Protein AF-A0A365Z905-F1 (afdb_monomer_lite)

Foldseek 3Di:
DDPVLQVLLVVLVVVLVVVPWDWDFDDDPVDGQWIKTWDDDDQKIKIWIGGDDFKIKIFIGHNNHTPDIDIDGSSVRSVVSVVD

Radius of gyration: 12.59 Å; chains: 1; bounding box: 29×27×32 Å

Sequence (84 aa):
MTGQEHARHTAALSRLVLSGWRGTPVGDPTEPAALVYVHERGGVSDAVVVQGCDEAVATREVLGRTVRAVDGPAAEVVHEVLSW

Secondary structure (DSSP, 8-state):
--HHHHHHHHHHHHHHHHTT-EEEEEE-SSSEEEEEEEEEETTEEEEEEEETTTEEEEEEEETTEEEEEEEEEHHHHHHHHHT-

pLDDT: mean 93.26, std 5.57, range [70.5, 98.44]

Structure (mmCIF, N/CA/C/O backbone):
data_AF-A0A365Z905-F1
#
_entry.id   AF-A0A365Z905-F1
#
loop_
_atom_site.group_PDB
_atom_site.id
_atom_site.type_symbol
_atom_site.label_atom_id
_atom_site.label_alt_id
_atom_site.label_comp_id
_atom_site.label_asym_id
_atom_site.label_entity_id
_atom_site.label_seq_id
_atom_site.pdbx_PDB_ins_code
_atom_site.Cartn_x
_atom_site.Cartn_y
_atom_site.Cartn_z
_atom_site.occupancy
_atom_site.B_iso_or_equiv
_atom_site.auth_seq_id
_atom_site.auth_comp_id
_atom_site.auth_asym_id
_atom_site.auth_atom_id
_atom_site.pdbx_PDB_model_num
ATOM 1 N N . MET A 1 1 ? 17.244 -6.825 -11.017 1.00 70.50 1 MET A N 1
ATOM 2 C CA . MET A 1 1 ? 15.908 -7.433 -11.078 1.00 70.50 1 MET A CA 1
ATOM 3 C C . MET A 1 1 ? 15.786 -8.269 -12.348 1.00 70.50 1 MET A C 1
ATOM 5 O O . MET A 1 1 ? 16.031 -7.746 -13.431 1.00 70.50 1 MET A O 1
ATOM 9 N N . THR 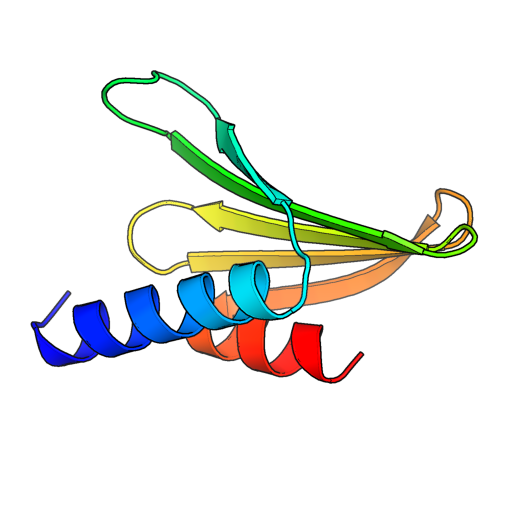A 1 2 ? 15.487 -9.559 -12.231 1.00 85.12 2 THR A N 1
ATOM 10 C CA . THR A 1 2 ? 15.201 -10.465 -13.354 1.00 85.12 2 THR A CA 1
ATOM 11 C C . THR A 1 2 ? 13.803 -10.200 -13.926 1.00 85.12 2 THR A C 1
ATOM 13 O O . THR A 1 2 ? 12.978 -9.539 -13.296 1.00 85.12 2 THR A O 1
ATOM 16 N N . GLY A 1 3 ? 13.493 -10.738 -15.112 1.00 84.56 3 GLY A N 1
ATOM 17 C CA . GLY A 1 3 ? 12.147 -10.608 -15.691 1.00 84.56 3 GLY A CA 1
ATOM 18 C C . GLY A 1 3 ? 11.042 -11.209 -14.808 1.00 84.56 3 GLY A C 1
ATOM 19 O O . GLY A 1 3 ? 9.940 -10.670 -14.739 1.00 84.56 3 GLY A O 1
ATOM 20 N N . GLN A 1 4 ? 11.350 -12.284 -14.077 1.00 86.56 4 GLN A N 1
ATOM 21 C CA . GLN A 1 4 ? 10.421 -12.914 -13.136 1.00 86.56 4 GLN A CA 1
ATOM 22 C C . GLN A 1 4 ? 10.208 -12.063 -11.878 1.00 86.56 4 GLN A C 1
ATOM 24 O O . GLN A 1 4 ? 9.075 -11.930 -11.415 1.00 86.56 4 GLN A O 1
ATOM 29 N N . GLU A 1 5 ? 11.274 -11.465 -11.342 1.00 85.38 5 GLU A N 1
ATOM 30 C CA . GLU A 1 5 ? 11.182 -10.539 -10.208 1.00 85.38 5 GLU A CA 1
ATOM 31 C C . GLU A 1 5 ? 10.363 -9.299 -10.582 1.00 85.38 5 GLU A C 1
ATOM 33 O O . GLU A 1 5 ? 9.459 -8.924 -9.840 1.00 85.38 5 GLU A O 1
ATOM 38 N N . HIS A 1 6 ? 10.575 -8.746 -11.781 1.00 86.50 6 HIS A N 1
ATOM 39 C CA . HIS A 1 6 ? 9.795 -7.611 -12.277 1.00 86.50 6 HIS A CA 1
ATOM 40 C C . HIS A 1 6 ? 8.302 -7.950 -12.369 1.00 86.50 6 HIS A C 1
ATOM 42 O O . HIS A 1 6 ? 7.462 -7.201 -11.880 1.00 86.50 6 HIS A O 1
ATOM 48 N N . ALA A 1 7 ? 7.951 -9.111 -12.933 1.00 88.81 7 ALA A N 1
ATOM 49 C CA . ALA A 1 7 ? 6.558 -9.545 -13.014 1.00 88.81 7 ALA A CA 1
ATOM 50 C C . ALA A 1 7 ? 5.922 -9.740 -11.625 1.00 88.81 7 ALA A C 1
ATOM 52 O O . ALA A 1 7 ? 4.774 -9.341 -11.414 1.00 88.81 7 ALA A O 1
ATOM 53 N N . ARG A 1 8 ? 6.663 -10.319 -10.666 1.00 89.19 8 ARG A N 1
ATOM 54 C CA . ARG A 1 8 ? 6.202 -10.487 -9.276 1.00 89.19 8 ARG A CA 1
ATOM 55 C C . ARG A 1 8 ? 5.958 -9.131 -8.612 1.00 89.19 8 ARG A C 1
ATOM 57 O O . ARG A 1 8 ? 4.915 -8.954 -7.985 1.00 89.19 8 ARG A O 1
ATOM 64 N N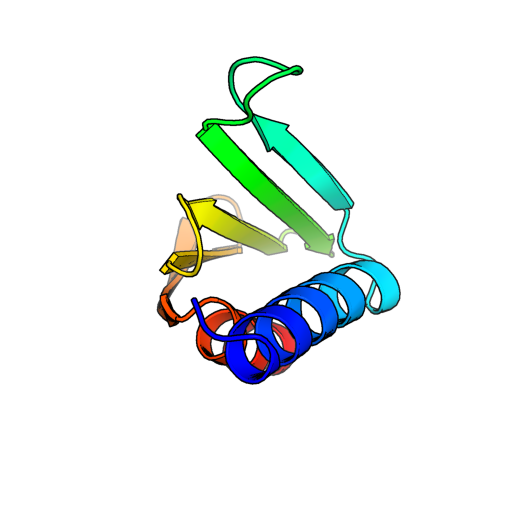 . HIS A 1 9 ? 6.877 -8.187 -8.799 1.00 90.25 9 HIS A N 1
ATOM 65 C CA . HIS A 1 9 ? 6.779 -6.826 -8.288 1.00 90.25 9 HIS A CA 1
ATOM 66 C C . HIS A 1 9 ? 5.549 -6.098 -8.852 1.00 90.25 9 HIS A C 1
ATOM 68 O O . HIS A 1 9 ? 4.663 -5.690 -8.100 1.00 90.25 9 HIS A O 1
ATOM 74 N N . THR A 1 10 ? 5.414 -6.020 -10.180 1.00 91.56 10 THR A N 1
ATOM 75 C CA . THR A 1 10 ? 4.268 -5.363 -10.832 1.00 91.56 10 THR A CA 1
ATOM 76 C C . THR A 1 10 ? 2.936 -6.002 -10.434 1.00 91.56 10 THR A C 1
ATOM 78 O O . THR A 1 10 ? 1.953 -5.292 -10.204 1.00 91.56 10 THR A O 1
ATOM 81 N N . ALA A 1 11 ? 2.884 -7.333 -10.311 1.00 93.75 11 ALA A N 1
ATOM 82 C CA . ALA A 1 11 ? 1.684 -8.039 -9.874 1.00 93.75 11 ALA A CA 1
ATOM 83 C C . ALA A 1 11 ? 1.301 -7.695 -8.427 1.00 93.75 11 ALA A C 1
ATOM 85 O O . ALA A 1 11 ? 0.115 -7.527 -8.139 1.00 93.75 11 ALA A O 1
ATOM 86 N N . ALA A 1 12 ? 2.278 -7.561 -7.525 1.00 94.38 12 ALA A N 1
ATOM 87 C CA . ALA A 1 12 ? 2.030 -7.136 -6.152 1.00 94.38 12 ALA A CA 1
ATOM 88 C C . ALA A 1 12 ? 1.442 -5.718 -6.108 1.00 94.38 12 ALA A C 1
ATOM 90 O O . ALA A 1 12 ? 0.357 -5.524 -5.562 1.00 94.38 12 ALA A O 1
ATOM 91 N N . LEU A 1 13 ? 2.077 -4.746 -6.768 1.00 94.06 13 LEU A N 1
ATOM 92 C CA . LEU A 1 13 ? 1.577 -3.366 -6.796 1.00 94.06 13 LEU A CA 1
ATOM 93 C C . LEU A 1 13 ? 0.182 -3.263 -7.427 1.00 94.06 13 LEU A C 1
ATOM 95 O O . LEU A 1 13 ? -0.691 -2.560 -6.918 1.00 94.06 13 LEU A O 1
ATOM 99 N N . SER A 1 14 ? -0.074 -4.036 -8.484 1.00 95.50 14 SER A N 1
ATOM 100 C CA . SER A 1 14 ? -1.398 -4.102 -9.114 1.00 95.50 14 SER A CA 1
ATOM 101 C C . SER A 1 14 ? -2.476 -4.600 -8.147 1.00 95.50 14 SER A C 1
ATOM 103 O O . SER A 1 14 ? -3.604 -4.114 -8.187 1.00 95.50 14 SER A O 1
ATOM 105 N N . ARG A 1 15 ? -2.151 -5.537 -7.242 1.00 96.50 15 ARG A N 1
ATOM 106 C CA . ARG A 1 15 ? -3.101 -6.020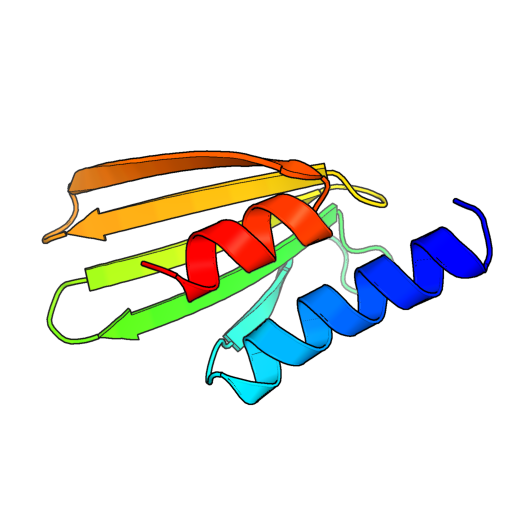 -6.224 1.00 96.50 15 ARG A CA 1
ATOM 107 C C . ARG A 1 15 ? -3.482 -4.940 -5.220 1.00 96.50 15 ARG A C 1
ATOM 109 O O . ARG A 1 15 ? -4.648 -4.908 -4.835 1.00 96.50 15 ARG A O 1
ATOM 116 N N . LEU A 1 16 ? -2.559 -4.058 -4.826 1.00 96.50 16 LEU A N 1
ATOM 117 C CA . LEU A 1 16 ? -2.897 -2.905 -3.981 1.00 96.50 16 LEU A CA 1
ATOM 118 C C . LEU A 1 16 ? -3.958 -2.042 -4.673 1.00 96.50 16 LEU A C 1
ATOM 120 O O . LEU A 1 16 ? -5.027 -1.805 -4.112 1.00 96.50 16 LEU A O 1
ATOM 124 N N . VAL A 1 17 ? -3.698 -1.641 -5.921 1.00 96.12 17 VAL A N 1
ATOM 125 C CA . VAL A 1 17 ? -4.609 -0.786 -6.701 1.00 96.12 17 VAL A CA 1
ATOM 126 C C . VAL A 1 17 ? -5.980 -1.442 -6.869 1.00 96.12 17 VAL A C 1
ATOM 128 O O . VAL A 1 17 ? -7.005 -0.815 -6.607 1.00 96.12 17 VAL A O 1
ATOM 131 N N . LEU A 1 18 ? -6.015 -2.727 -7.233 1.00 96.62 18 LEU A N 1
ATOM 132 C CA . LEU A 1 18 ? -7.262 -3.490 -7.366 1.00 96.62 18 LEU A CA 1
ATOM 133 C C . LEU A 1 18 ? -8.012 -3.656 -6.034 1.00 96.62 18 LEU A C 1
ATOM 135 O O . LEU A 1 18 ? -9.228 -3.830 -6.044 1.00 96.62 18 LEU A O 1
ATOM 139 N N . SER A 1 19 ? -7.311 -3.569 -4.903 1.00 95.69 19 SER A N 1
ATOM 140 C CA . SER A 1 19 ? -7.894 -3.616 -3.555 1.00 95.69 19 SER A CA 1
ATOM 141 C C . SER A 1 19 ? -8.313 -2.234 -3.032 1.00 95.69 19 SER A C 1
ATOM 143 O O . SER A 1 19 ? -8.650 -2.106 -1.860 1.00 95.69 19 SER A O 1
ATOM 145 N N . GLY A 1 20 ? -8.296 -1.198 -3.879 1.00 95.81 20 GLY A N 1
ATOM 146 C CA . GLY A 1 20 ? -8.769 0.148 -3.541 1.00 95.81 20 GLY A CA 1
ATOM 147 C C . GLY A 1 20 ? -7.704 1.092 -2.978 1.00 95.81 20 GLY A C 1
ATOM 148 O O . GLY A 1 20 ? -8.037 2.207 -2.570 1.00 95.81 20 GLY A O 1
ATOM 149 N N . TRP A 1 21 ? -6.432 0.688 -2.976 1.00 97.62 21 TRP A N 1
ATOM 150 C CA . TRP A 1 21 ? -5.330 1.556 -2.567 1.00 97.62 21 TRP A CA 1
ATOM 151 C C . TRP A 1 21 ? -5.036 2.619 -3.623 1.00 97.62 21 TRP A C 1
ATOM 153 O O . TRP A 1 21 ? -5.124 2.372 -4.828 1.00 97.62 21 TRP A O 1
ATOM 163 N N . ARG A 1 22 ? -4.625 3.804 -3.170 1.00 96.69 22 ARG A N 1
ATOM 164 C CA . ARG A 1 22 ? -4.256 4.926 -4.040 1.00 96.69 22 ARG A CA 1
ATOM 165 C C . ARG A 1 22 ? -2.748 5.110 -4.036 1.00 96.69 22 ARG A C 1
ATOM 167 O O . ARG A 1 22 ? -2.189 5.421 -2.991 1.00 96.69 22 ARG A O 1
ATOM 174 N N . GLY A 1 23 ? -2.117 4.909 -5.191 1.00 94.88 23 GLY A N 1
ATOM 175 C CA . GLY A 1 23 ? -0.682 5.107 -5.389 1.00 94.88 23 GLY A CA 1
ATOM 176 C C . GLY A 1 23 ? -0.354 6.522 -5.862 1.00 94.88 23 GLY A C 1
ATOM 177 O O . GLY A 1 23 ? -0.981 7.016 -6.798 1.00 94.88 23 GLY A O 1
ATOM 178 N N . THR A 1 24 ? 0.655 7.138 -5.254 1.00 94.06 24 THR A N 1
ATOM 179 C CA . THR A 1 24 ? 1.192 8.451 -5.623 1.00 94.06 24 THR A CA 1
ATOM 180 C C . THR A 1 24 ? 2.716 8.360 -5.728 1.00 94.06 24 THR A C 1
ATOM 182 O O . THR A 1 24 ? 3.359 7.939 -4.761 1.00 94.06 24 THR A O 1
ATOM 185 N N . PRO A 1 25 ? 3.325 8.741 -6.866 1.00 92.88 25 PRO A N 1
ATOM 186 C CA . PRO A 1 25 ? 4.772 8.877 -6.948 1.00 92.88 25 PRO A CA 1
ATOM 187 C C . PRO A 1 25 ? 5.249 10.058 -6.099 1.00 92.88 25 PRO A C 1
ATOM 189 O O . PRO A 1 25 ? 4.624 11.118 -6.081 1.00 92.88 25 PRO A O 1
ATOM 192 N N . VAL A 1 26 ? 6.369 9.876 -5.407 1.00 92.00 26 VAL A N 1
ATOM 193 C CA . VAL A 1 26 ? 7.025 10.908 -4.599 1.00 92.00 26 VAL A CA 1
ATOM 194 C C . VAL A 1 26 ? 8.438 11.130 -5.129 1.00 92.00 26 VAL A C 1
ATOM 196 O O . VAL A 1 26 ? 9.160 10.175 -5.413 1.00 92.00 26 VAL A O 1
ATOM 199 N N . GLY A 1 27 ? 8.840 12.396 -5.236 1.00 87.88 27 GLY A N 1
ATOM 200 C CA . GLY A 1 27 ? 10.125 12.810 -5.803 1.00 87.88 27 GLY A CA 1
ATOM 201 C C . GLY A 1 27 ? 9.963 13.434 -7.186 1.00 87.88 27 GLY A C 1
ATOM 202 O O . GLY A 1 27 ? 8.949 14.081 -7.457 1.00 87.88 27 GLY A O 1
ATOM 203 N N . ASP A 1 28 ? 10.971 13.266 -8.042 1.00 86.00 28 ASP A N 1
ATOM 204 C CA . ASP A 1 28 ? 10.919 13.739 -9.424 1.00 86.00 28 ASP A CA 1
ATOM 205 C C . ASP A 1 28 ? 9.850 12.943 -10.205 1.00 86.00 28 ASP A C 1
ATOM 207 O O . ASP A 1 28 ? 9.887 11.715 -10.207 1.00 86.00 28 ASP A O 1
ATOM 211 N N . PRO A 1 29 ? 8.879 13.585 -10.879 1.00 79.38 29 PRO A N 1
ATOM 212 C CA . PRO A 1 29 ? 7.872 12.873 -11.669 1.00 79.38 29 PRO A CA 1
ATOM 213 C C . PRO A 1 29 ? 8.440 12.028 -12.821 1.00 79.38 29 PRO A C 1
ATOM 215 O O . PRO A 1 29 ? 7.777 11.100 -13.282 1.00 79.38 29 PRO A O 1
ATOM 218 N N . THR A 1 30 ? 9.633 12.369 -13.312 1.00 82.75 30 THR A N 1
ATOM 219 C CA . THR A 1 30 ? 10.348 11.648 -14.376 1.00 82.75 30 THR A CA 1
ATOM 220 C C . THR A 1 30 ? 11.259 10.545 -13.836 1.00 82.75 30 THR A C 1
ATOM 222 O O . THR A 1 30 ? 11.550 9.593 -14.559 1.00 82.75 30 THR A O 1
ATOM 225 N N . GLU A 1 31 ? 11.632 10.628 -12.557 1.00 82.88 31 GLU A N 1
ATOM 226 C CA . GLU A 1 31 ? 12.414 9.626 -11.829 1.00 82.88 31 GLU A CA 1
ATOM 227 C C . GLU A 1 31 ? 11.931 9.545 -10.363 1.00 82.88 31 GLU A C 1
ATOM 229 O O . GLU A 1 31 ? 12.535 10.132 -9.458 1.00 82.88 31 GLU A O 1
ATOM 234 N N . PRO A 1 32 ? 10.797 8.865 -10.098 1.00 83.19 32 PRO A N 1
ATOM 235 C CA . PRO A 1 32 ? 10.221 8.831 -8.760 1.00 83.19 32 PRO A CA 1
ATOM 236 C C . PRO A 1 32 ? 11.180 8.184 -7.760 1.00 83.19 32 PRO A C 1
ATOM 238 O O . PRO A 1 32 ? 11.653 7.069 -7.970 1.00 83.19 32 PRO A O 1
ATOM 241 N N . ALA A 1 33 ? 11.413 8.855 -6.632 1.00 88.12 33 ALA A N 1
ATOM 242 C CA . ALA A 1 33 ? 12.231 8.318 -5.547 1.00 88.12 33 ALA A CA 1
ATOM 243 C C . ALA A 1 33 ? 11.507 7.185 -4.800 1.00 88.12 33 ALA A C 1
ATOM 245 O O . ALA A 1 33 ? 12.142 6.266 -4.278 1.00 88.12 33 ALA A O 1
ATOM 246 N N . ALA A 1 34 ? 10.175 7.261 -4.742 1.00 92.62 34 ALA A N 1
ATOM 247 C CA . ALA A 1 34 ? 9.325 6.248 -4.135 1.00 92.62 34 ALA A CA 1
ATOM 248 C C . ALA A 1 34 ? 7.921 6.235 -4.755 1.00 92.62 34 ALA A C 1
ATOM 250 O O . ALA A 1 34 ? 7.452 7.229 -5.315 1.00 92.62 34 ALA A O 1
ATOM 251 N N . LEU A 1 35 ? 7.220 5.117 -4.578 1.00 93.81 35 LEU A N 1
ATOM 252 C CA . LEU A 1 35 ? 5.777 5.014 -4.790 1.00 93.81 35 LEU A CA 1
ATOM 253 C C . LEU A 1 35 ? 5.097 4.816 -3.438 1.00 93.81 35 LEU A C 1
ATOM 255 O O . LEU A 1 35 ? 5.389 3.853 -2.732 1.00 93.81 35 LEU A O 1
ATOM 259 N N . VAL A 1 36 ? 4.184 5.717 -3.081 1.00 96.31 36 VAL A N 1
ATOM 260 C CA . VAL A 1 36 ? 3.438 5.650 -1.821 1.00 96.31 36 VAL A CA 1
ATOM 261 C C . VAL A 1 36 ? 2.004 5.244 -2.106 1.00 96.31 36 VAL A C 1
ATOM 263 O O . VAL A 1 36 ? 1.294 5.939 -2.828 1.00 96.31 36 VAL A O 1
ATOM 266 N N . TYR A 1 37 ? 1.568 4.136 -1.522 1.00 97.81 37 TYR A N 1
ATOM 267 C CA . TYR A 1 37 ? 0.193 3.664 -1.567 1.00 97.81 37 TYR A CA 1
ATOM 268 C C . TYR A 1 37 ? -0.479 3.922 -0.229 1.00 97.81 37 TYR A C 1
ATOM 270 O O . TYR A 1 37 ? 0.078 3.580 0.809 1.00 97.81 37 TYR A O 1
ATOM 278 N N . VAL A 1 38 ? -1.687 4.477 -0.256 1.00 97.62 38 VAL A N 1
ATOM 279 C CA . VAL A 1 38 ? -2.495 4.705 0.947 1.00 97.62 38 VAL A CA 1
ATOM 280 C C . VAL A 1 38 ? -3.877 4.081 0.820 1.00 97.62 38 VAL A C 1
ATOM 282 O O . VAL A 1 38 ? -4.472 4.065 -0.265 1.00 97.62 38 VAL A O 1
ATOM 285 N N . HIS A 1 39 ? -4.394 3.585 1.938 1.00 97.56 39 HIS A N 1
ATOM 286 C CA . HIS A 1 39 ? -5.755 3.085 2.060 1.00 97.56 39 HIS A CA 1
ATOM 287 C C . HIS A 1 39 ? -6.320 3.434 3.437 1.00 97.56 39 HIS A C 1
ATOM 289 O O . HIS A 1 39 ? -5.818 3.002 4.472 1.00 97.56 39 HIS A O 1
ATOM 295 N N . GLU A 1 40 ? -7.384 4.233 3.441 1.00 95.88 40 GLU A N 1
ATOM 296 C CA . GLU A 1 40 ? -7.974 4.789 4.656 1.00 95.88 40 GLU A CA 1
ATOM 297 C C . GLU A 1 40 ? -9.383 4.235 4.874 1.00 95.88 40 GLU A C 1
ATOM 299 O O . GLU A 1 40 ? -10.216 4.225 3.964 1.00 95.88 40 GLU A O 1
ATOM 304 N N . ARG A 1 41 ? -9.670 3.791 6.102 1.00 93.62 41 ARG A N 1
ATOM 305 C CA . ARG A 1 41 ? -10.984 3.272 6.503 1.00 93.62 41 ARG A CA 1
ATOM 306 C C . ARG A 1 41 ? -11.260 3.534 7.981 1.00 93.62 41 ARG A C 1
ATOM 308 O O . ARG A 1 41 ? -10.583 3.001 8.849 1.00 93.62 41 ARG A O 1
ATOM 315 N N . GLY A 1 42 ? -12.283 4.335 8.286 1.00 88.25 42 GLY A N 1
ATOM 316 C CA . GLY A 1 42 ? -12.839 4.451 9.644 1.00 88.25 42 GLY A CA 1
ATOM 317 C C . 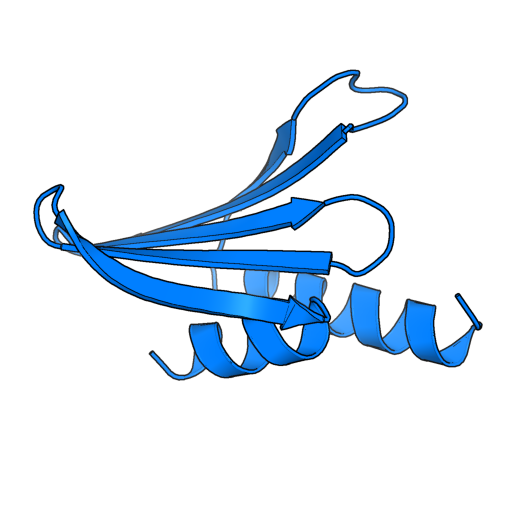GLY A 1 42 ? -11.820 4.737 10.758 1.00 88.25 42 GLY A C 1
ATOM 318 O O . GLY A 1 42 ? -11.844 4.065 11.784 1.00 88.25 42 GLY A O 1
ATOM 319 N N . GLY A 1 43 ? -10.911 5.698 10.560 1.00 91.06 43 GLY A N 1
ATOM 320 C CA . GLY A 1 43 ? -9.869 6.044 11.542 1.00 91.06 43 GLY A CA 1
ATOM 321 C C . GLY A 1 43 ? -8.631 5.138 11.520 1.00 91.06 43 GLY A C 1
ATOM 322 O O . GLY A 1 43 ? -7.713 5.358 12.313 1.00 91.06 43 GLY A O 1
ATOM 323 N N . VAL A 1 44 ? -8.601 4.154 10.617 1.00 96.88 44 VAL A N 1
ATOM 324 C CA . VAL A 1 44 ? -7.411 3.388 10.236 1.00 96.88 44 VAL A CA 1
ATOM 325 C C . VAL A 1 44 ? -6.826 3.993 8.962 1.00 96.88 44 VAL A C 1
ATOM 327 O O . VAL A 1 44 ? -7.565 4.219 8.001 1.00 96.88 44 VAL A O 1
ATOM 330 N N . SER A 1 45 ? -5.520 4.233 8.952 1.00 97.38 45 SER A N 1
ATOM 331 C CA . SER A 1 45 ? -4.757 4.624 7.767 1.00 97.38 45 SER A CA 1
ATOM 332 C C . SER A 1 45 ? -3.636 3.616 7.564 1.00 97.38 45 SER A C 1
ATOM 334 O O . SER A 1 45 ? -2.784 3.454 8.435 1.00 97.38 45 SER A O 1
ATOM 336 N N . ASP A 1 46 ? -3.676 2.899 6.447 1.00 98.12 46 ASP A N 1
ATOM 337 C CA . ASP A 1 46 ? -2.609 1.995 6.048 1.00 98.12 46 ASP A CA 1
ATOM 338 C C . ASP A 1 46 ? -1.784 2.657 4.935 1.00 98.12 46 ASP A C 1
ATOM 340 O O . ASP A 1 46 ? -2.341 3.236 3.996 1.00 98.12 46 ASP A O 1
ATOM 344 N N . ALA A 1 47 ? -0.459 2.560 5.027 1.00 98.06 47 ALA A N 1
ATOM 345 C CA . ALA A 1 47 ? 0.471 3.093 4.038 1.00 98.06 47 ALA A CA 1
ATOM 346 C C . ALA A 1 47 ? 1.487 2.024 3.621 1.00 98.06 47 ALA A C 1
ATOM 348 O O . ALA A 1 47 ? 1.966 1.270 4.462 1.00 98.06 47 ALA A O 1
ATOM 349 N N . VAL A 1 48 ? 1.839 1.983 2.334 1.00 98.12 48 VAL A N 1
ATOM 350 C CA . VAL A 1 48 ? 2.960 1.201 1.790 1.00 98.12 48 VAL A CA 1
ATOM 351 C C . VAL A 1 48 ? 3.855 2.139 0.994 1.00 98.12 48 VAL A C 1
ATOM 353 O O . VAL A 1 48 ? 3.420 2.730 0.009 1.00 98.12 48 VAL A O 1
ATOM 356 N N . VAL A 1 49 ? 5.109 2.272 1.402 1.00 97.50 49 VAL A N 1
ATOM 357 C CA . VAL A 1 49 ? 6.139 3.048 0.714 1.00 97.50 49 VAL A CA 1
ATOM 358 C C . VAL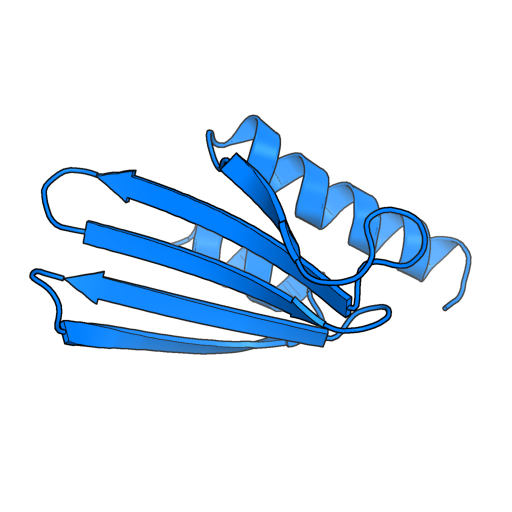 A 1 49 ? 7.079 2.073 0.029 1.00 97.50 49 VAL A C 1
ATOM 360 O O . VAL A 1 49 ? 7.784 1.328 0.698 1.00 97.50 49 VAL A O 1
ATOM 363 N N . VAL A 1 50 ? 7.096 2.089 -1.299 1.00 95.31 50 VAL A N 1
ATOM 364 C CA . VAL A 1 50 ? 8.013 1.293 -2.119 1.00 95.31 50 VAL A CA 1
ATOM 365 C C . VAL A 1 50 ? 9.183 2.182 -2.518 1.00 95.31 50 VAL A C 1
ATOM 367 O O . VAL A 1 50 ? 8.981 3.226 -3.140 1.00 95.31 50 VAL A O 1
ATOM 370 N N . GLN A 1 51 ? 10.391 1.785 -2.133 1.00 90.75 51 GLN A N 1
ATOM 371 C CA . GLN A 1 51 ? 11.639 2.507 -2.354 1.00 90.75 51 GLN A CA 1
ATOM 372 C C . GLN A 1 51 ? 12.527 1.732 -3.332 1.00 90.75 51 GLN A C 1
ATOM 374 O O . GLN A 1 51 ? 12.722 0.521 -3.210 1.00 90.75 51 GLN A O 1
ATOM 379 N N . GLY A 1 52 ? 13.110 2.439 -4.300 1.00 81.31 52 GLY A N 1
ATOM 380 C CA . GLY A 1 52 ? 13.979 1.810 -5.293 1.00 81.31 52 GLY A CA 1
ATOM 381 C C . GLY A 1 52 ? 13.258 0.732 -6.113 1.00 81.31 52 GLY A C 1
ATOM 382 O O . GLY A 1 52 ? 12.131 0.930 -6.557 1.00 81.31 52 GLY A O 1
ATOM 383 N N . CYS A 1 53 ? 13.937 -0.394 -6.363 1.00 78.56 53 CYS A N 1
ATOM 384 C CA . CYS A 1 53 ? 13.450 -1.419 -7.295 1.00 78.56 53 CYS A CA 1
ATOM 385 C C . CYS A 1 53 ? 12.543 -2.492 -6.671 1.00 78.56 53 CYS A C 1
ATOM 387 O O . CYS A 1 53 ? 11.760 -3.076 -7.412 1.00 78.56 53 CYS A O 1
ATOM 389 N N . ASP A 1 54 ? 12.665 -2.803 -5.374 1.00 88.19 54 ASP A N 1
ATOM 390 C CA . ASP A 1 54 ? 11.862 -3.874 -4.751 1.00 88.19 54 ASP A CA 1
ATOM 391 C C . ASP A 1 54 ? 11.757 -3.801 -3.218 1.00 88.19 54 ASP A C 1
ATOM 393 O O . ASP A 1 54 ? 11.192 -4.701 -2.614 1.00 88.19 54 ASP A O 1
ATOM 397 N N . GLU A 1 55 ? 12.265 -2.756 -2.565 1.00 94.25 55 GLU A N 1
ATOM 398 C CA . GLU A 1 55 ? 12.165 -2.640 -1.106 1.00 94.25 55 GLU A CA 1
ATOM 399 C C . GLU A 1 55 ? 10.900 -1.872 -0.735 1.00 94.25 55 GLU A C 1
ATOM 401 O O . GLU A 1 55 ? 10.528 -0.901 -1.400 1.00 94.25 55 GLU A O 1
ATOM 406 N N . ALA A 1 56 ? 10.223 -2.290 0.327 1.00 97.19 56 ALA A N 1
ATOM 407 C CA . ALA A 1 56 ? 9.041 -1.609 0.816 1.00 97.19 56 ALA A CA 1
ATOM 408 C C . ALA A 1 56 ? 8.981 -1.571 2.340 1.00 97.19 56 ALA A C 1
ATOM 410 O O . ALA A 1 56 ? 9.473 -2.452 3.039 1.00 97.19 56 ALA A O 1
ATOM 411 N N . VAL A 1 57 ? 8.309 -0.543 2.842 1.00 97.94 57 VAL A N 1
ATOM 412 C CA . VAL A 1 57 ? 7.924 -0.407 4.244 1.00 97.94 57 VAL A CA 1
ATOM 413 C C . VAL A 1 57 ? 6.435 -0.128 4.278 1.00 97.94 57 VAL A C 1
ATOM 415 O O . VAL A 1 57 ? 5.943 0.706 3.520 1.00 97.94 57 VAL A O 1
ATOM 418 N N . ALA A 1 58 ? 5.710 -0.794 5.163 1.00 98.31 58 ALA A N 1
ATOM 419 C CA . ALA A 1 58 ? 4.307 -0.527 5.391 1.00 98.31 58 ALA A CA 1
ATOM 420 C C . ALA A 1 58 ? 4.011 -0.250 6.855 1.00 98.31 58 ALA A C 1
ATOM 422 O O . ALA A 1 58 ? 4.616 -0.835 7.753 1.00 98.31 58 ALA A O 1
ATOM 423 N N . THR A 1 59 ? 3.039 0.620 7.090 1.00 98.44 59 THR A N 1
ATOM 424 C CA . THR A 1 59 ? 2.555 0.979 8.420 1.00 98.44 59 THR A CA 1
ATOM 425 C C . THR A 1 59 ? 1.035 0.915 8.463 1.00 98.44 59 THR A C 1
ATOM 427 O O . THR A 1 59 ? 0.356 1.217 7.482 1.00 98.44 59 THR A O 1
ATOM 430 N N . ARG A 1 60 ? 0.499 0.529 9.623 1.00 98.38 60 ARG A N 1
ATOM 431 C CA . ARG A 1 60 ? -0.904 0.752 9.988 1.00 98.38 60 ARG A CA 1
ATOM 432 C C . ARG A 1 60 ? -0.960 1.748 11.122 1.00 98.38 60 ARG A C 1
ATOM 434 O O . ARG A 1 60 ? -0.406 1.499 12.197 1.00 98.38 60 ARG A O 1
ATOM 441 N N . GLU A 1 61 ? -1.713 2.809 10.918 1.00 97.88 61 GLU A N 1
ATOM 442 C CA . GLU A 1 61 ? -2.044 3.792 11.931 1.00 97.88 61 GLU A CA 1
ATOM 443 C C . GLU A 1 61 ? -3.511 3.678 12.336 1.00 97.88 61 GLU A C 1
ATOM 445 O O . GLU A 1 61 ? -4.397 3.546 11.497 1.00 97.88 61 GLU A O 1
ATOM 450 N N . VAL A 1 62 ? -3.780 3.745 13.639 1.00 97.12 62 VAL A N 1
ATOM 451 C CA . VAL A 1 62 ? -5.134 3.821 14.199 1.00 97.12 62 VAL A CA 1
ATOM 452 C C . VAL A 1 62 ? -5.201 5.067 15.064 1.00 97.12 62 VAL A C 1
ATOM 454 O O . VAL A 1 62 ? -4.456 5.185 16.037 1.00 97.12 62 VAL A O 1
ATOM 457 N N . LEU A 1 63 ? -6.076 6.008 14.701 1.00 93.69 63 LEU A N 1
ATOM 458 C CA . LEU A 1 63 ? -6.225 7.295 15.394 1.00 93.69 63 LEU A CA 1
ATOM 459 C C . LEU A 1 63 ? -4.882 8.044 15.558 1.00 93.69 63 LEU A C 1
ATOM 461 O O . LEU A 1 63 ? -4.576 8.570 16.629 1.00 93.69 63 LEU A O 1
ATOM 465 N N . GLY A 1 64 ? -4.067 8.052 14.496 1.00 92.25 64 GLY A N 1
ATOM 466 C CA . GLY A 1 64 ? -2.768 8.738 14.451 1.00 92.25 64 GLY A CA 1
ATOM 467 C C . GLY A 1 64 ? -1.641 8.045 15.223 1.00 92.25 64 GLY A C 1
ATOM 468 O O . GLY A 1 64 ? -0.632 8.676 15.529 1.00 92.25 64 GLY A O 1
ATOM 469 N N . ARG A 1 65 ? -1.805 6.768 15.594 1.00 96.00 65 ARG A N 1
ATOM 470 C CA . ARG A 1 65 ? -0.761 5.966 16.248 1.00 96.00 65 ARG A CA 1
ATOM 471 C C . ARG A 1 65 ? -0.415 4.753 15.404 1.00 96.00 65 ARG A C 1
ATOM 473 O O . ARG A 1 65 ? -1.307 3.969 15.088 1.00 96.00 65 ARG A O 1
ATOM 480 N N . THR A 1 66 ? 0.865 4.552 15.111 1.00 97.31 66 THR A N 1
ATOM 481 C CA . THR A 1 66 ? 1.348 3.333 14.454 1.00 97.31 66 THR A CA 1
ATOM 482 C C . THR A 1 66 ? 1.138 2.125 15.367 1.00 97.31 66 THR A C 1
ATOM 484 O O . THR A 1 66 ? 1.665 2.076 16.477 1.00 97.31 66 THR A O 1
ATOM 487 N N . VAL A 1 67 ? 0.355 1.149 14.907 1.00 98.00 67 VAL A N 1
ATOM 488 C CA . VAL A 1 67 ? 0.056 -0.097 15.638 1.00 98.00 67 VAL A CA 1
ATOM 489 C C . VAL A 1 67 ? 0.656 -1.333 14.972 1.00 98.00 67 VAL A C 1
ATOM 491 O O . VAL A 1 67 ? 0.761 -2.374 15.618 1.00 98.00 67 VAL A O 1
ATOM 494 N N . ARG A 1 68 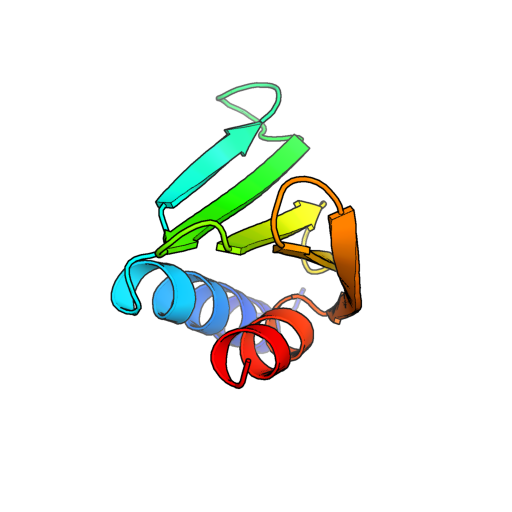? 1.045 -1.237 13.694 1.00 97.50 68 ARG A N 1
ATOM 495 C CA . ARG A 1 68 ? 1.803 -2.267 12.970 1.00 97.50 68 ARG A CA 1
ATOM 496 C C . ARG A 1 68 ? 2.786 -1.614 12.011 1.00 97.50 68 ARG A C 1
ATOM 498 O O . ARG A 1 68 ? 2.493 -0.551 11.464 1.00 97.50 68 ARG A O 1
ATOM 505 N N . ALA A 1 69 ? 3.908 -2.285 11.797 1.00 97.88 69 ALA A N 1
ATOM 506 C CA . ALA A 1 69 ? 4.860 -1.973 10.748 1.00 97.88 69 ALA A CA 1
ATOM 507 C C . ALA A 1 69 ? 5.468 -3.276 10.217 1.00 97.88 69 ALA A C 1
ATOM 509 O O . ALA A 1 69 ? 5.643 -4.224 10.985 1.00 97.88 69 ALA A O 1
ATOM 510 N N . VAL A 1 70 ? 5.760 -3.319 8.922 1.00 98.31 70 VAL A N 1
ATOM 511 C CA . VAL A 1 70 ? 6.493 -4.409 8.270 1.00 98.31 70 VAL A CA 1
ATOM 512 C C . VAL A 1 70 ? 7.383 -3.818 7.184 1.00 98.31 70 VAL A C 1
ATOM 514 O O . VAL A 1 70 ? 6.985 -2.868 6.512 1.00 98.31 70 VAL A O 1
ATOM 517 N N . ASP A 1 71 ? 8.575 -4.370 7.015 1.00 97.94 71 ASP A N 1
ATOM 518 C CA . ASP A 1 71 ? 9.520 -3.997 5.969 1.00 97.94 71 ASP A CA 1
ATOM 519 C C . ASP A 1 71 ? 10.077 -5.240 5.267 1.00 97.94 71 ASP A C 1
ATOM 521 O O . ASP A 1 71 ? 9.981 -6.356 5.785 1.00 97.94 71 ASP A O 1
ATOM 525 N N . GLY A 1 72 ? 10.590 -5.044 4.054 1.00 96.62 72 GLY A N 1
ATOM 526 C CA . GLY A 1 72 ? 11.201 -6.086 3.236 1.00 96.62 72 GLY A CA 1
ATOM 527 C C . GLY A 1 72 ? 10.793 -5.997 1.764 1.00 96.62 72 GLY A C 1
ATOM 528 O O . GLY A 1 72 ? 10.359 -4.938 1.300 1.00 96.62 72 GLY A O 1
ATOM 529 N N . PRO A 1 73 ? 10.877 -7.112 1.015 1.00 95.62 73 PRO A N 1
ATOM 530 C CA . PRO A 1 73 ? 10.545 -7.125 -0.403 1.00 95.62 73 PRO A CA 1
ATOM 531 C C . PRO A 1 73 ? 9.098 -6.694 -0.660 1.00 95.62 73 PRO A C 1
ATOM 533 O O . PRO A 1 73 ? 8.168 -7.163 0.004 1.00 95.62 73 PRO A O 1
ATOM 536 N N . ALA A 1 74 ? 8.876 -5.863 -1.679 1.00 95.31 74 ALA A N 1
ATOM 537 C CA . ALA A 1 74 ? 7.587 -5.242 -1.970 1.00 95.31 74 ALA A CA 1
ATOM 538 C C . ALA A 1 74 ? 6.465 -6.275 -2.109 1.00 95.31 74 ALA A C 1
ATOM 540 O O . ALA A 1 74 ? 5.362 -6.081 -1.603 1.00 95.31 74 ALA A O 1
ATOM 541 N N . ALA A 1 75 ? 6.746 -7.418 -2.737 1.00 95.06 75 ALA A N 1
ATOM 542 C CA . ALA A 1 75 ? 5.765 -8.488 -2.879 1.00 95.06 75 ALA A CA 1
ATOM 543 C C . ALA A 1 75 ? 5.346 -9.131 -1.544 1.00 95.06 75 ALA A C 1
ATOM 545 O O . ALA A 1 75 ? 4.199 -9.560 -1.411 1.00 95.06 75 ALA A O 1
ATOM 546 N N . GLU A 1 76 ? 6.257 -9.223 -0.577 1.00 96.31 76 GLU A N 1
ATOM 547 C CA . GLU A 1 76 ? 6.006 -9.815 0.742 1.00 96.31 76 GLU A CA 1
ATOM 548 C C . GLU A 1 76 ? 5.287 -8.820 1.648 1.00 96.31 76 GLU A C 1
ATOM 550 O O . GLU A 1 76 ? 4.258 -9.161 2.230 1.00 96.31 76 GLU A O 1
ATOM 555 N N . VAL A 1 77 ? 5.738 -7.564 1.650 1.00 97.62 77 VAL A N 1
ATOM 556 C CA . VAL A 1 77 ? 5.068 -6.457 2.342 1.00 97.62 77 VAL A CA 1
ATOM 557 C C . VAL A 1 77 ? 3.628 -6.303 1.855 1.00 97.62 77 VAL A C 1
ATOM 559 O O . VAL A 1 77 ? 2.707 -6.239 2.663 1.00 97.62 77 VAL A O 1
ATOM 562 N N . VAL A 1 78 ? 3.393 -6.313 0.539 1.00 97.06 78 VAL A N 1
ATOM 563 C CA . VAL A 1 78 ? 2.032 -6.235 -0.017 1.00 97.06 78 VAL A CA 1
ATOM 564 C C . VAL A 1 78 ? 1.176 -7.426 0.406 1.00 97.06 78 VAL A C 1
ATOM 566 O O . VAL A 1 78 ? -0.006 -7.251 0.699 1.00 97.06 78 VAL A O 1
ATOM 569 N N . HIS A 1 79 ? 1.737 -8.637 0.428 1.00 96.44 79 HIS A N 1
ATOM 570 C CA . HIS A 1 79 ? 0.996 -9.817 0.867 1.00 96.44 79 HIS A CA 1
ATOM 571 C C . HIS A 1 79 ? 0.548 -9.692 2.327 1.00 96.44 79 HIS A C 1
ATOM 573 O O . HIS A 1 79 ? -0.627 -9.914 2.620 1.00 96.44 79 HIS A O 1
ATOM 579 N N . GLU A 1 80 ? 1.464 -9.286 3.205 1.00 97.25 80 GLU A N 1
ATOM 580 C CA . GLU A 1 80 ? 1.203 -9.061 4.625 1.00 97.25 80 GLU A CA 1
ATOM 581 C C . GLU A 1 80 ? 0.142 -7.970 4.825 1.00 97.25 80 GLU A C 1
ATOM 583 O O . GLU A 1 80 ? -0.871 -8.197 5.484 1.00 97.25 80 GLU A O 1
ATOM 588 N N . VAL A 1 81 ? 0.302 -6.816 4.175 1.00 97.06 81 VAL A N 1
ATOM 589 C CA . VAL A 1 81 ? -0.606 -5.666 4.306 1.00 97.06 81 VAL A CA 1
ATOM 590 C C . VAL A 1 81 ? -2.031 -5.982 3.851 1.00 97.06 81 VAL A C 1
ATOM 592 O O . VAL A 1 81 ? -2.994 -5.557 4.488 1.00 97.06 81 VAL A O 1
ATOM 595 N N . LEU A 1 82 ? -2.196 -6.752 2.772 1.00 96.19 82 LEU A N 1
ATOM 596 C CA . LEU A 1 82 ? -3.521 -7.166 2.298 1.00 96.19 82 LEU A CA 1
ATOM 597 C C . LEU A 1 82 ? -4.207 -8.178 3.233 1.00 96.19 82 LEU A C 1
ATOM 599 O O . LEU A 1 82 ? -5.411 -8.397 3.100 1.00 96.19 82 LEU A O 1
ATOM 603 N N . SER A 1 83 ? -3.473 -8.780 4.173 1.00 94.94 83 SER A N 1
ATOM 604 C CA . SER A 1 83 ? -4.027 -9.673 5.198 1.00 94.94 83 SER A CA 1
ATOM 605 C C . SER A 1 83 ? -4.497 -8.944 6.467 1.00 94.94 83 SER A C 1
ATOM 607 O O . SER A 1 83 ? -5.123 -9.558 7.335 1.00 94.94 83 SER A O 1
ATOM 609 N N . TRP A 1 84 ? -4.201 -7.645 6.590 1.00 93.31 84 TRP A N 1
ATOM 610 C CA . TRP A 1 84 ? -4.465 -6.860 7.793 1.00 93.31 84 TRP A CA 1
ATOM 611 C C . TRP A 1 84 ? -5.912 -6.402 8.000 1.00 93.31 84 TRP A C 1
ATOM 613 O O . TRP A 1 84 ? -6.554 -5.857 7.070 1.00 93.31 84 TRP A O 1
#